Protein AF-A0A9E2DN69-F1 (afdb_monomer)

Secondary structure (DSSP, 8-state):
-HHHHHHHHHHHHHHHHHT--------SS-TTHHHHHHHHHHHHHT-HHHHHHHS-TT-EEE-SSSSS-EEEEHHHHHHHHHHHHHH-TT--------TTTS--

Radius of gyration: 24.43 Å; Cα contacts (8 Å, |Δi|>4): 56; chains: 1; bounding box: 39×37×74 Å

Structure (mmCIF, N/CA/C/O backbone):
data_AF-A0A9E2DN69-F1
#
_entry.id   AF-A0A9E2DN69-F1
#
loop_
_atom_site.group_PDB
_atom_site.id
_atom_site.type_symbol
_atom_site.label_atom_id
_atom_site.label_alt_id
_atom_site.label_comp_id
_atom_site.label_asym_id
_atom_site.label_entity_id
_atom_site.label_seq_id
_atom_site.pdbx_PDB_ins_code
_atom_site.Cartn_x
_atom_site.Cartn_y
_atom_site.Cartn_z
_atom_site.occupancy
_atom_site.B_iso_or_equiv
_atom_site.auth_seq_id
_atom_site.auth_comp_id
_atom_site.auth_asym_id
_atom_site.auth_atom_id
_atom_site.pdbx_PDB_model_num
ATOM 1 N N . MET A 1 1 ? -20.308 -6.879 61.624 1.00 58.09 1 MET A N 1
ATOM 2 C CA . MET A 1 1 ? -20.171 -7.712 60.401 1.00 58.09 1 MET A CA 1
ATOM 3 C C . MET A 1 1 ? -21.091 -7.269 59.253 1.00 58.09 1 MET A C 1
ATOM 5 O O . MET A 1 1 ? -20.599 -7.125 58.142 1.00 58.09 1 MET A O 1
ATOM 9 N N . LYS A 1 2 ? -22.381 -6.966 59.497 1.00 61.53 2 LYS A N 1
ATOM 10 C CA . LYS A 1 2 ? -23.344 -6.523 58.455 1.00 61.53 2 LYS A CA 1
ATOM 11 C C . LYS A 1 2 ? -22.991 -5.200 57.735 1.00 61.53 2 LYS A C 1
ATOM 13 O O . LYS A 1 2 ? -23.290 -5.039 56.565 1.00 61.53 2 LYS A O 1
ATOM 18 N N . LYS A 1 3 ? -22.322 -4.258 58.417 1.00 70.88 3 LYS A N 1
ATOM 19 C CA . LYS A 1 3 ? -21.900 -2.968 57.826 1.00 70.88 3 LYS A CA 1
ATOM 20 C C . LYS A 1 3 ? -20.683 -3.107 56.898 1.00 70.88 3 LYS A C 1
ATOM 22 O O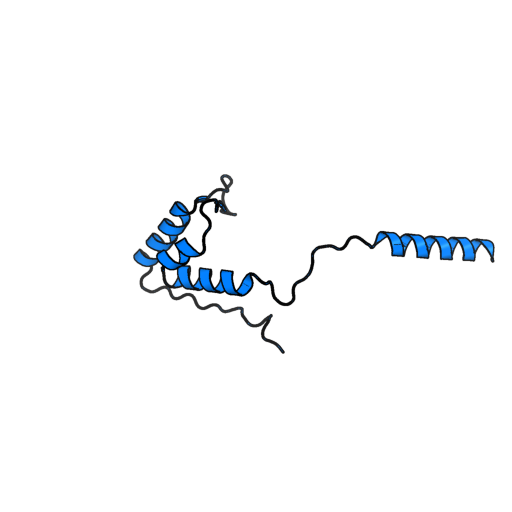 . LYS A 1 3 ? -20.631 -2.485 55.849 1.00 70.88 3 LYS A O 1
ATOM 27 N N . ILE A 1 4 ? -19.735 -3.971 57.271 1.00 79.50 4 ILE A N 1
ATOM 28 C CA . ILE A 1 4 ? -18.511 -4.243 56.496 1.00 79.50 4 ILE A CA 1
ATOM 29 C C . ILE A 1 4 ? -18.852 -5.009 55.213 1.00 79.50 4 ILE A C 1
ATOM 31 O O . ILE A 1 4 ? -18.341 -4.693 54.146 1.00 79.50 4 ILE A O 1
ATOM 35 N N . THR A 1 5 ? -19.776 -5.969 55.301 1.00 79.62 5 THR A N 1
ATOM 36 C CA . THR A 1 5 ? -20.288 -6.701 54.131 1.00 79.62 5 THR A CA 1
ATOM 37 C C . THR A 1 5 ? -21.001 -5.778 53.143 1.00 79.62 5 THR A C 1
ATOM 39 O O . THR A 1 5 ? -20.791 -5.910 51.943 1.00 79.62 5 THR A O 1
ATOM 42 N N . PHE A 1 6 ? -21.751 -4.782 53.626 1.00 81.19 6 PHE A N 1
ATOM 43 C CA . PHE A 1 6 ? -22.390 -3.779 52.767 1.00 81.19 6 PHE A CA 1
ATOM 44 C C . PHE A 1 6 ? -21.377 -2.919 51.993 1.00 81.19 6 PHE A C 1
ATOM 46 O O . PHE A 1 6 ? -21.543 -2.689 50.798 1.00 81.19 6 PHE A O 1
ATOM 53 N N . ILE A 1 7 ? -20.300 -2.488 52.659 1.00 83.88 7 ILE A N 1
ATOM 54 C CA . ILE A 1 7 ? -19.223 -1.701 52.034 1.00 83.88 7 ILE A CA 1
ATOM 55 C C . ILE A 1 7 ? -18.479 -2.533 50.980 1.00 83.88 7 ILE A C 1
ATOM 57 O O . ILE A 1 7 ? -18.169 -2.028 49.903 1.00 83.88 7 ILE A O 1
ATOM 61 N N . LEU A 1 8 ? -18.239 -3.818 51.257 1.00 82.69 8 LEU A N 1
ATOM 62 C CA . LEU A 1 8 ? -17.560 -4.719 50.326 1.00 82.69 8 LEU A CA 1
ATOM 63 C C . LEU A 1 8 ? -18.380 -4.937 49.043 1.00 82.69 8 LEU A C 1
ATOM 65 O O . LEU A 1 8 ? -17.838 -4.875 47.943 1.00 82.69 8 LEU A O 1
ATOM 69 N N . ILE A 1 9 ? -19.697 -5.119 49.177 1.00 83.12 9 ILE A N 1
ATOM 70 C CA . ILE A 1 9 ? -20.615 -5.265 48.038 1.00 83.12 9 ILE A CA 1
ATOM 71 C C . ILE A 1 9 ? -20.658 -3.971 47.208 1.00 83.12 9 ILE A C 1
ATOM 73 O O . ILE A 1 9 ? -20.583 -4.025 45.979 1.00 83.12 9 ILE A O 1
ATOM 77 N N . ALA A 1 10 ? -20.695 -2.804 47.858 1.00 81.31 10 ALA A N 1
ATOM 78 C CA . ALA A 1 10 ? -20.663 -1.514 47.168 1.00 81.31 10 ALA A CA 1
ATOM 79 C C . ALA A 1 10 ? -19.368 -1.319 46.352 1.00 81.31 10 ALA A C 1
ATOM 81 O O . ALA A 1 10 ? -19.431 -0.902 45.193 1.00 81.31 10 ALA A O 1
ATOM 82 N N . LEU A 1 11 ? -18.206 -1.704 46.894 1.00 80.50 11 LEU A N 1
ATOM 83 C CA . LEU A 1 11 ? -16.922 -1.596 46.188 1.00 80.50 11 LEU A CA 1
ATOM 84 C C . LEU A 1 11 ? -16.854 -2.477 44.928 1.00 80.50 11 LEU A C 1
ATOM 86 O O . LEU A 1 11 ? -16.323 -2.049 43.899 1.00 80.50 11 LEU A O 1
ATOM 90 N N . ILE A 1 12 ? -17.411 -3.691 44.994 1.00 80.06 12 ILE A N 1
ATOM 91 C CA . ILE A 1 12 ? -17.432 -4.646 43.873 1.00 80.06 12 ILE A CA 1
ATOM 92 C C . ILE A 1 12 ? -18.320 -4.120 42.733 1.00 80.06 12 ILE A C 1
ATOM 94 O O . ILE A 1 12 ? -17.937 -4.160 41.565 1.00 80.06 12 ILE A O 1
ATOM 98 N N . THR A 1 13 ? -19.488 -3.557 43.051 1.00 74.06 13 THR A N 1
ATOM 99 C CA . THR A 1 13 ? -20.402 -3.019 42.021 1.00 74.06 13 THR A CA 1
ATOM 100 C C . THR A 1 13 ? -19.834 -1.797 41.280 1.00 74.06 13 THR A C 1
ATOM 102 O O . THR A 1 13 ? -20.046 -1.646 40.071 1.00 74.06 13 THR A O 1
ATOM 105 N N . PHE A 1 14 ? -19.057 -0.952 41.968 1.00 69.94 14 PHE A N 1
ATOM 106 C CA . PHE A 1 14 ? -18.408 0.217 41.367 1.00 69.94 14 PHE A CA 1
ATOM 107 C C . PHE A 1 14 ? -17.246 -0.173 40.438 1.00 69.94 14 PHE A C 1
ATOM 109 O O . PHE A 1 14 ? -17.101 0.381 39.347 1.00 69.94 14 PHE A O 1
ATOM 116 N N . SER A 1 15 ? -16.458 -1.181 40.820 1.00 69.19 15 SER A N 1
ATOM 117 C CA . SER A 1 15 ? -15.303 -1.644 40.036 1.00 69.19 15 SER A CA 1
ATOM 118 C C . SER A 1 15 ? -15.700 -2.359 38.733 1.00 69.19 15 SER A C 1
ATOM 120 O O . SER A 1 15 ? -15.062 -2.131 37.705 1.00 69.19 15 SER A O 1
ATOM 122 N N . VAL A 1 16 ? -16.802 -3.119 38.713 1.00 67.94 16 VAL A N 1
ATOM 123 C CA . VAL A 1 16 ? -17.337 -3.742 37.477 1.00 67.94 16 VAL A CA 1
ATOM 124 C C . VAL A 1 16 ? -17.904 -2.695 36.503 1.00 67.94 16 VAL A C 1
ATOM 126 O O . VAL A 1 16 ? -17.833 -2.854 35.284 1.00 67.94 16 VAL A O 1
ATOM 129 N N . SER A 1 17 ? -18.422 -1.577 37.019 1.00 65.06 17 SER A N 1
ATOM 130 C CA . SER A 1 17 ? -18.968 -0.492 36.191 1.00 65.06 17 SER A CA 1
ATOM 131 C C . SER A 1 17 ? -17.884 0.358 35.510 1.00 65.06 17 SER A C 1
ATOM 133 O O . SER A 1 17 ? -18.132 0.907 34.435 1.00 65.06 17 SER A O 1
ATOM 135 N N . ALA A 1 18 ? -16.676 0.423 36.083 1.00 63.38 18 ALA A N 1
ATOM 136 C CA . ALA A 1 18 ? -15.544 1.191 35.555 1.00 63.38 18 ALA A CA 1
ATOM 137 C C . ALA A 1 18 ? -14.824 0.516 34.365 1.00 63.38 18 ALA A C 1
ATOM 139 O O . ALA A 1 18 ? -14.122 1.186 33.609 1.00 63.38 18 ALA A O 1
ATOM 140 N N . GLN A 1 19 ? -15.029 -0.788 34.141 1.00 61.25 19 GLN A N 1
ATOM 141 C CA . GLN A 1 19 ? -14.398 -1.551 33.050 1.00 61.25 19 GLN A CA 1
ATOM 142 C C . GLN A 1 19 ? -15.107 -1.418 31.684 1.00 61.25 19 GLN A C 1
ATOM 144 O O . GLN A 1 19 ? -14.821 -2.167 30.755 1.00 61.25 19 GLN A O 1
ATOM 149 N N . LYS A 1 20 ? -16.027 -0.460 31.508 1.00 60.53 20 LYS A N 1
ATOM 150 C CA . LYS A 1 20 ? -16.838 -0.316 30.279 1.00 60.53 20 LYS A CA 1
ATOM 151 C C . LYS A 1 20 ? -16.187 0.503 29.156 1.00 60.53 20 LYS A C 1
ATOM 153 O O . LYS A 1 20 ? -16.890 0.967 28.258 1.00 60.53 20 LYS A O 1
ATOM 158 N N . LYS A 1 21 ? -14.863 0.683 29.143 1.00 58.91 21 LYS A N 1
ATOM 159 C CA . LYS A 1 21 ? -14.201 1.176 27.926 1.00 58.91 21 LYS A CA 1
ATOM 160 C C . LYS A 1 21 ? -14.083 0.013 26.949 1.00 58.91 21 LYS A C 1
ATOM 162 O O . LYS A 1 21 ? -13.202 -0.828 27.089 1.00 58.91 21 LYS A O 1
ATOM 167 N N . LYS A 1 22 ? -14.981 -0.038 25.960 1.00 58.41 22 LYS A N 1
ATOM 168 C CA . LYS A 1 22 ? -14.789 -0.878 24.773 1.00 58.41 22 LYS A CA 1
ATOM 169 C C . LYS A 1 22 ? -13.542 -0.369 24.044 1.00 58.41 22 LYS A C 1
ATOM 171 O O . LYS A 1 22 ? -13.633 0.543 23.228 1.00 58.41 22 LYS A O 1
ATOM 176 N N . ASN A 1 23 ? -12.374 -0.909 24.383 1.00 60.88 23 ASN A N 1
ATOM 177 C CA . ASN A 1 23 ? -11.203 -0.794 23.520 1.00 60.88 23 ASN A CA 1
ATOM 178 C C . ASN A 1 23 ? -11.512 -1.521 22.203 1.00 60.88 23 ASN A C 1
ATOM 180 O O . ASN A 1 23 ? -12.378 -2.395 22.189 1.00 60.88 23 ASN A O 1
ATOM 184 N N . GLY A 1 24 ? -10.871 -1.082 21.115 1.00 61.94 24 GLY A N 1
ATOM 185 C CA . GLY A 1 24 ? -11.260 -1.335 19.723 1.00 61.94 24 GLY A CA 1
ATOM 186 C C . GLY A 1 24 ? -11.811 -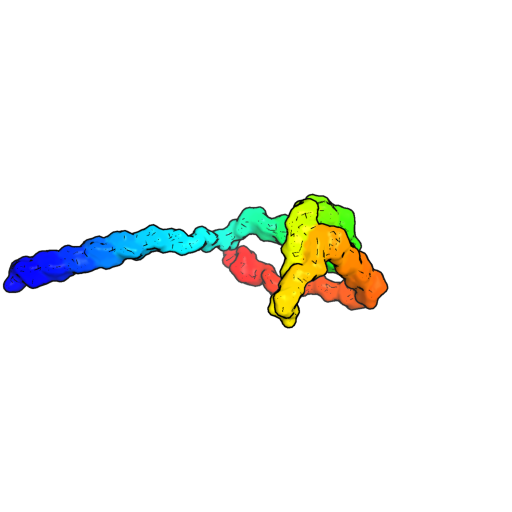2.730 19.405 1.00 61.94 24 GLY A C 1
ATOM 187 O O . GLY A 1 24 ? -11.439 -3.734 20.004 1.00 61.94 24 GLY A O 1
ATOM 188 N N . VAL A 1 25 ? -12.713 -2.784 18.424 1.00 68.62 25 VAL A N 1
ATOM 189 C CA . VAL A 1 25 ? -13.309 -4.038 17.951 1.00 68.62 25 VAL A CA 1
ATOM 190 C C . VAL A 1 25 ? -12.202 -4.929 17.385 1.00 68.62 25 VAL A C 1
ATOM 192 O O . VAL A 1 25 ? -11.560 -4.576 16.397 1.00 68.62 25 VAL A O 1
ATOM 195 N N . VAL A 1 26 ? -11.968 -6.077 18.020 1.00 66.12 26 VAL A N 1
ATOM 196 C CA . VAL A 1 26 ? -11.107 -7.125 17.467 1.00 66.12 26 VAL A CA 1
ATOM 197 C C . VAL A 1 26 ? -11.906 -7.816 16.367 1.00 66.12 26 VAL A C 1
ATOM 199 O O . VAL A 1 26 ? -12.932 -8.433 16.639 1.00 66.12 26 VAL A O 1
ATOM 202 N N . TYR A 1 27 ? -11.473 -7.655 15.120 1.00 63.75 27 TYR A N 1
ATOM 203 C CA . TYR A 1 27 ? -12.095 -8.312 13.975 1.00 63.75 27 TYR A CA 1
ATOM 204 C C . TYR A 1 27 ? -11.434 -9.671 13.732 1.00 63.75 27 TYR A C 1
ATOM 206 O O . TYR A 1 27 ? -10.231 -9.718 13.481 1.00 63.75 27 TYR A O 1
ATOM 214 N N . ASP A 1 2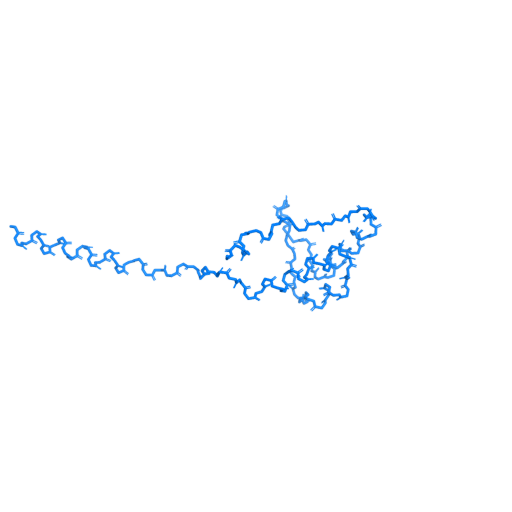8 ? -12.221 -10.751 13.703 1.00 66.81 28 ASP A N 1
ATOM 215 C CA . ASP A 1 28 ? -11.753 -12.066 13.223 1.00 66.81 28 ASP A CA 1
ATOM 216 C C . ASP A 1 28 ? -11.324 -12.002 11.744 1.00 66.81 28 ASP A C 1
ATOM 218 O O . ASP A 1 28 ? -10.369 -12.655 11.323 1.00 66.81 28 ASP A O 1
ATOM 222 N N . LYS A 1 29 ? -12.018 -11.172 10.950 1.00 68.38 29 LYS A N 1
ATOM 223 C CA . LYS A 1 29 ? -11.644 -10.799 9.581 1.00 68.38 29 LYS A CA 1
ATOM 224 C C . LYS A 1 29 ? -11.939 -9.314 9.368 1.00 68.38 29 LYS A C 1
ATOM 226 O O . LYS A 1 29 ? -13.089 -8.889 9.447 1.00 68.38 29 LYS A O 1
ATOM 231 N N . HIS A 1 30 ? -10.905 -8.516 9.109 1.00 77.06 30 HIS A N 1
ATOM 232 C CA . HIS A 1 30 ? -11.077 -7.099 8.790 1.00 77.06 30 HIS A CA 1
ATOM 233 C C . HIS A 1 30 ? -11.736 -6.958 7.403 1.00 77.06 30 HIS A C 1
ATOM 235 O O . HIS A 1 30 ? -11.258 -7.597 6.464 1.00 77.06 30 HIS A O 1
ATOM 241 N N . PRO A 1 31 ? -12.782 -6.129 7.218 1.00 80.19 31 PRO A N 1
ATOM 242 C CA . PRO A 1 31 ? -13.485 -6.010 5.931 1.00 80.19 31 PRO A CA 1
ATOM 243 C C . PRO A 1 31 ? -12.570 -5.542 4.789 1.00 80.19 31 PRO A C 1
ATOM 245 O O . PRO A 1 31 ? -12.783 -5.893 3.636 1.00 80.19 31 PRO A O 1
ATOM 248 N N . GLY A 1 32 ? -11.508 -4.800 5.113 1.00 84.19 32 GLY A N 1
ATOM 249 C CA . GLY A 1 32 ? -10.504 -4.350 4.147 1.00 84.19 32 GLY A CA 1
ATOM 250 C C . GLY A 1 32 ? -9.384 -5.351 3.838 1.00 84.19 32 GLY A C 1
ATOM 251 O O . GLY A 1 32 ? -8.486 -4.998 3.081 1.00 84.19 32 GLY A O 1
ATOM 252 N N . ILE A 1 33 ? -9.375 -6.561 4.417 1.00 84.56 33 ILE A N 1
ATOM 253 C CA . ILE A 1 33 ? -8.246 -7.491 4.225 1.00 84.56 33 ILE A CA 1
ATOM 254 C C . ILE A 1 33 ? -8.097 -7.918 2.760 1.00 84.56 33 ILE A C 1
ATOM 256 O O . ILE A 1 33 ? -6.992 -7.918 2.234 1.00 84.56 33 ILE A O 1
ATOM 260 N N . ASP A 1 34 ? -9.213 -8.174 2.073 1.00 88.06 34 ASP A N 1
ATOM 261 C CA . ASP A 1 34 ? -9.198 -8.613 0.674 1.00 88.06 34 ASP A CA 1
ATOM 262 C C . ASP A 1 34 ? -8.743 -7.465 -0.272 1.00 88.06 34 ASP A C 1
ATOM 264 O O . ASP A 1 34 ? -8.136 -7.707 -1.320 1.00 88.06 34 ASP A O 1
ATOM 268 N N . LEU A 1 35 ? -8.967 -6.200 0.124 1.00 89.56 35 LEU A N 1
ATOM 269 C CA . LEU A 1 35 ? -8.476 -5.009 -0.586 1.00 89.56 35 LEU A CA 1
ATOM 270 C C . LEU A 1 35 ? -6.953 -4.863 -0.452 1.00 89.56 35 LEU A C 1
ATOM 272 O O . LEU A 1 35 ? -6.266 -4.639 -1.448 1.00 89.56 35 LEU A O 1
ATOM 276 N N . ILE A 1 36 ? -6.423 -5.026 0.764 1.00 88.19 36 ILE A N 1
ATOM 277 C CA . ILE A 1 36 ? -4.977 -4.969 1.024 1.00 88.19 36 ILE A CA 1
ATOM 278 C C . ILE A 1 36 ? -4.250 -6.133 0.343 1.00 88.19 36 ILE A C 1
ATOM 280 O O . ILE A 1 36 ? -3.203 -5.918 -0.264 1.00 88.19 36 ILE A O 1
ATOM 284 N N . ASP A 1 37 ? -4.831 -7.334 0.348 1.00 87.31 37 ASP A N 1
ATOM 285 C CA . ASP A 1 37 ? -4.298 -8.481 -0.397 1.00 87.31 37 ASP A CA 1
ATOM 286 C C . ASP A 1 37 ? -4.184 -8.163 -1.897 1.00 87.31 37 ASP A C 1
ATOM 288 O O . ASP A 1 37 ? -3.155 -8.418 -2.527 1.00 87.31 37 ASP A O 1
ATOM 292 N N . SER A 1 38 ? -5.222 -7.544 -2.467 1.00 90.19 38 SER A N 1
ATOM 293 C CA . SER A 1 38 ? -5.231 -7.134 -3.876 1.00 90.19 38 SER A CA 1
ATOM 294 C C . SER A 1 38 ? -4.174 -6.071 -4.187 1.00 90.19 38 SER A C 1
ATOM 296 O O . SER A 1 38 ? -3.608 -6.072 -5.283 1.00 90.19 38 SER A O 1
ATOM 298 N N . PHE A 1 39 ? -3.893 -5.185 -3.231 1.00 90.06 39 PHE A N 1
ATOM 299 C CA . PHE A 1 39 ? -2.849 -4.170 -3.339 1.00 90.06 39 PHE A CA 1
ATOM 300 C C . PHE A 1 39 ? -1.439 -4.772 -3.265 1.00 90.06 39 PHE A C 1
ATOM 302 O O . PHE A 1 39 ? -0.593 -4.449 -4.097 1.00 90.06 39 PHE A O 1
ATOM 309 N N . HIS A 1 40 ? -1.184 -5.693 -2.331 1.00 88.25 40 HIS A N 1
ATOM 310 C CA . HIS A 1 40 ? 0.102 -6.393 -2.236 1.00 88.25 40 HIS A CA 1
ATOM 311 C C . HIS A 1 40 ? 0.408 -7.221 -3.489 1.00 88.25 40 HIS A C 1
ATOM 313 O O . HIS A 1 40 ? 1.552 -7.242 -3.953 1.00 88.25 40 HIS A O 1
ATOM 319 N N . ASP A 1 41 ? -0.610 -7.866 -4.066 1.00 88.31 41 ASP A N 1
ATOM 320 C CA . ASP A 1 41 ? -0.486 -8.577 -5.341 1.00 88.31 41 ASP A CA 1
ATOM 321 C C . ASP A 1 41 ? -0.108 -7.619 -6.484 1.00 88.31 41 ASP A C 1
ATOM 323 O O . ASP A 1 41 ? 0.795 -7.916 -7.268 1.00 88.31 41 ASP A O 1
ATOM 327 N N . ALA A 1 42 ? -0.737 -6.438 -6.539 1.00 89.44 42 ALA A N 1
ATOM 328 C CA . ALA A 1 42 ? -0.415 -5.408 -7.525 1.00 89.44 42 ALA A CA 1
ATOM 329 C C . ALA A 1 42 ? 1.032 -4.903 -7.386 1.00 89.44 42 ALA A C 1
ATOM 331 O O . ALA A 1 42 ? 1.742 -4.815 -8.385 1.00 89.44 42 ALA A O 1
ATOM 332 N N . ILE A 1 43 ? 1.508 -4.649 -6.161 1.00 87.75 43 ILE A N 1
ATOM 333 C CA . ILE A 1 43 ? 2.906 -4.252 -5.910 1.00 87.75 43 ILE A CA 1
ATOM 334 C C . ILE A 1 43 ? 3.874 -5.356 -6.348 1.00 87.75 43 ILE A C 1
ATOM 336 O O . ILE A 1 43 ? 4.835 -5.083 -7.062 1.00 87.75 43 ILE A O 1
ATOM 340 N N . THR A 1 44 ? 3.601 -6.604 -5.960 1.00 84.75 44 THR A N 1
ATOM 341 C CA . THR A 1 44 ? 4.461 -7.764 -6.255 1.00 84.75 44 THR A CA 1
ATOM 342 C C . THR A 1 44 ? 4.601 -8.010 -7.755 1.00 84.75 44 THR A C 1
ATOM 344 O O . THR A 1 44 ? 5.680 -8.354 -8.227 1.00 84.75 44 THR A O 1
ATOM 347 N N . LYS A 1 45 ? 3.521 -7.817 -8.517 1.00 85.38 45 LYS A N 1
ATOM 348 C CA . LYS A 1 45 ? 3.519 -7.948 -9.984 1.00 85.38 45 LYS A CA 1
ATOM 349 C C . LYS A 1 45 ? 3.985 -6.676 -10.703 1.00 85.38 45 LYS A C 1
ATOM 351 O O . LYS A 1 45 ? 4.109 -6.671 -11.931 1.00 85.38 45 LYS A O 1
ATOM 356 N N . GLY A 1 46 ? 4.198 -5.587 -9.965 1.00 86.88 46 GLY A N 1
ATOM 357 C CA . GLY A 1 46 ? 4.453 -4.265 -10.526 1.00 86.88 46 GLY A CA 1
ATOM 358 C C . GLY A 1 46 ? 3.320 -3.776 -11.439 1.00 86.88 46 GLY A C 1
ATOM 359 O O . GLY A 1 46 ? 3.577 -3.167 -12.480 1.00 86.88 46 GLY A O 1
ATOM 360 N N . ASP A 1 47 ? 2.072 -4.093 -11.090 1.00 89.94 47 ASP A N 1
ATOM 361 C CA . ASP A 1 47 ? 0.860 -3.637 -11.772 1.00 89.94 47 ASP A CA 1
ATOM 362 C C . ASP A 1 47 ? 0.454 -2.259 -11.233 1.00 89.94 47 ASP A C 1
ATOM 364 O O . ASP A 1 47 ? -0.256 -2.104 -10.235 1.00 89.94 47 ASP A O 1
ATOM 368 N N . VAL A 1 48 ? 0.978 -1.234 -11.895 1.00 90.50 48 VAL A N 1
ATOM 369 C CA . VAL A 1 48 ? 0.823 0.160 -11.475 1.00 90.50 48 VAL A CA 1
ATOM 370 C C . VAL A 1 48 ? -0.594 0.670 -11.734 1.00 90.50 48 VAL A C 1
ATOM 372 O O . VAL A 1 48 ? -1.073 1.527 -10.994 1.00 90.50 48 VAL A O 1
ATOM 375 N N . GLU A 1 49 ? -1.278 0.148 -12.753 1.00 92.31 49 GLU A N 1
ATOM 376 C CA . GLU A 1 49 ? -2.657 0.533 -13.064 1.00 92.31 49 GLU A CA 1
ATOM 377 C C . GLU A 1 49 ? -3.592 0.073 -11.950 1.00 92.31 49 GLU A C 1
ATOM 379 O O . GLU A 1 49 ? -4.324 0.884 -11.375 1.00 92.31 49 GLU A O 1
ATOM 384 N N . LYS A 1 50 ? -3.486 -1.200 -11.554 1.00 92.19 50 LYS A N 1
ATOM 385 C CA . LYS A 1 50 ? -4.266 -1.750 -10.443 1.00 92.19 50 LYS A CA 1
ATOM 386 C C . LYS A 1 50 ? -3.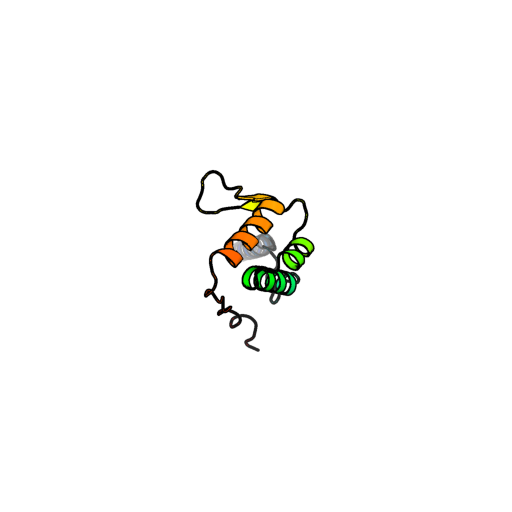939 -1.063 -9.117 1.00 92.19 50 LYS A C 1
ATOM 388 O O . LYS A 1 50 ? -4.853 -0.742 -8.359 1.00 92.19 50 LYS A O 1
ATOM 393 N N . ALA A 1 51 ? -2.664 -0.772 -8.849 1.00 91.44 51 ALA A N 1
ATOM 394 C CA . ALA A 1 51 ? -2.272 -0.010 -7.663 1.00 91.44 51 ALA A CA 1
ATOM 395 C C . ALA A 1 51 ? -2.864 1.414 -7.662 1.00 91.44 51 ALA A C 1
ATOM 397 O O . ALA A 1 51 ? -3.326 1.884 -6.623 1.00 91.44 51 ALA A O 1
ATOM 398 N N . SER A 1 52 ? -2.910 2.086 -8.817 1.00 92.69 52 SER A N 1
ATOM 399 C CA . SER A 1 52 ? -3.481 3.434 -8.956 1.00 92.69 52 SER A CA 1
ATOM 400 C C . SER A 1 52 ? -4.992 3.473 -8.710 1.00 92.69 52 SER A C 1
ATOM 402 O O . SER A 1 52 ? -5.488 4.443 -8.138 1.00 92.69 52 SER A O 1
ATOM 404 N N . LEU A 1 53 ? -5.717 2.421 -9.104 1.00 93.50 53 LEU A N 1
ATOM 405 C CA . LEU A 1 53 ? -7.160 2.296 -8.860 1.00 93.50 53 LEU A CA 1
ATOM 406 C C . LEU A 1 53 ? -7.496 2.045 -7.384 1.00 93.50 53 LEU A C 1
ATOM 408 O O . LEU A 1 53 ? -8.557 2.455 -6.922 1.00 93.50 53 LEU A O 1
ATOM 412 N N . ILE A 1 54 ? -6.610 1.368 -6.650 1.00 93.00 54 ILE A N 1
ATOM 413 C CA . ILE A 1 54 ? -6.804 1.071 -5.224 1.00 93.00 54 ILE A CA 1
ATOM 414 C C . ILE A 1 54 ? -6.448 2.281 -4.347 1.00 93.00 54 ILE A C 1
ATOM 416 O O . ILE A 1 54 ? -7.094 2.521 -3.328 1.00 9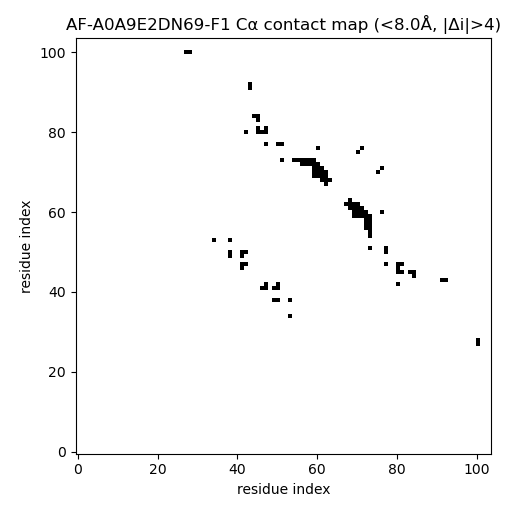3.00 54 ILE A O 1
ATOM 420 N N . LEU A 1 55 ? -5.412 3.035 -4.718 1.00 91.69 55 LEU A N 1
ATOM 421 C CA . LEU A 1 55 ? -4.934 4.176 -3.943 1.00 91.69 55 LEU A CA 1
ATOM 422 C C . LEU A 1 55 ? -5.802 5.418 -4.170 1.00 91.69 55 LEU A C 1
ATOM 424 O O . LEU A 1 55 ? -5.968 5.883 -5.299 1.00 91.69 55 LEU A O 1
ATOM 428 N N . HIS A 1 56 ? -6.281 6.012 -3.080 1.00 92.69 56 HIS A N 1
ATOM 429 C CA . HIS A 1 56 ? -6.934 7.318 -3.122 1.00 92.69 56 HIS A CA 1
ATOM 430 C C . HIS A 1 56 ? -5.911 8.439 -3.392 1.00 92.69 56 HIS A C 1
ATOM 432 O O . HIS A 1 56 ? -4.720 8.292 -3.110 1.00 92.69 56 HIS A O 1
ATOM 438 N N . ASP A 1 57 ? -6.353 9.560 -3.964 1.00 88.75 57 ASP A N 1
ATOM 439 C CA . ASP A 1 57 ? -5.455 10.639 -4.410 1.00 88.75 57 ASP A CA 1
ATOM 440 C C . ASP A 1 57 ? -4.768 11.386 -3.254 1.00 88.75 57 ASP A C 1
ATOM 442 O O . ASP A 1 57 ? -3.685 11.949 -3.430 1.00 88.75 57 ASP A O 1
ATOM 446 N N . ASP A 1 58 ? -5.362 11.347 -2.061 1.00 88.94 58 ASP A N 1
ATOM 447 C CA . ASP A 1 58 ? -4.831 11.933 -0.824 1.00 88.94 58 ASP A CA 1
ATOM 448 C C . ASP A 1 58 ? -3.928 10.981 -0.025 1.00 88.94 58 ASP A C 1
ATOM 450 O O . ASP A 1 58 ? -3.524 11.320 1.088 1.00 88.94 58 ASP A O 1
ATOM 454 N N . VAL A 1 59 ? -3.608 9.799 -0.566 1.00 88.81 59 VAL A N 1
ATOM 455 C CA . VAL A 1 59 ? -2.797 8.826 0.162 1.00 88.81 59 VAL A CA 1
ATOM 456 C C . VAL A 1 59 ? -1.422 9.406 0.475 1.00 88.81 59 VAL A C 1
ATOM 458 O O . VAL A 1 59 ? -0.718 9.895 -0.413 1.00 88.81 59 VAL A O 1
ATOM 461 N N . THR A 1 60 ? -1.026 9.283 1.738 1.00 85.88 60 THR A N 1
ATOM 462 C CA . THR A 1 60 ? 0.307 9.645 2.210 1.00 85.88 60 THR A CA 1
ATOM 463 C C . THR A 1 60 ? 1.006 8.399 2.713 1.00 85.88 60 THR A C 1
ATOM 465 O O . THR A 1 60 ? 0.534 7.728 3.633 1.00 85.88 60 THR A O 1
ATOM 468 N N . TRP A 1 61 ? 2.144 8.079 2.108 1.00 84.38 61 TRP A N 1
ATOM 469 C CA . TRP A 1 61 ? 2.988 6.993 2.579 1.00 84.38 61 TRP A CA 1
ATOM 470 C C . TRP A 1 61 ? 3.964 7.525 3.618 1.00 84.38 61 TRP A C 1
ATOM 472 O O . TRP A 1 61 ? 4.607 8.550 3.383 1.00 84.38 61 TRP A O 1
ATOM 482 N N . TYR A 1 62 ? 4.108 6.806 4.734 1.00 83.62 62 TYR A N 1
ATOM 483 C CA . TYR A 1 62 ? 5.082 7.145 5.761 1.00 83.62 62 TYR A CA 1
ATOM 484 C C . TYR A 1 62 ? 6.214 6.117 5.868 1.00 83.62 62 TYR A C 1
ATOM 486 O O . TYR A 1 62 ? 5.957 4.918 5.954 1.00 83.62 62 TYR A O 1
ATOM 494 N N . ASP A 1 63 ? 7.461 6.581 5.881 1.00 80.56 63 ASP A N 1
ATOM 495 C CA . ASP A 1 63 ? 8.631 5.784 6.240 1.00 80.56 63 ASP A CA 1
ATOM 496 C C . ASP A 1 63 ? 8.825 5.807 7.764 1.00 80.56 63 ASP A C 1
ATOM 498 O O . ASP A 1 63 ? 8.860 6.863 8.402 1.00 80.56 63 ASP A O 1
ATOM 502 N N . GLY A 1 64 ? 8.935 4.619 8.358 1.00 80.12 64 GLY A N 1
ATOM 503 C CA . GLY A 1 64 ? 9.179 4.448 9.789 1.00 80.12 64 GLY A CA 1
ATOM 504 C C . GLY A 1 64 ? 10.640 4.647 10.199 1.00 80.12 64 GLY A C 1
ATOM 505 O O . GLY A 1 64 ? 10.910 4.770 11.393 1.00 80.12 64 GLY A O 1
ATOM 506 N N . ASN A 1 65 ? 11.574 4.680 9.244 1.00 81.62 65 ASN A N 1
ATOM 507 C CA . ASN A 1 65 ? 13.0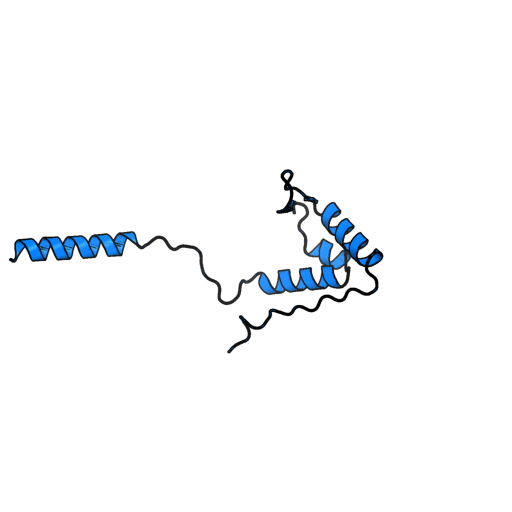14 4.703 9.513 1.00 81.62 65 ASN A CA 1
ATOM 508 C C . ASN A 1 65 ? 13.628 6.111 9.490 1.00 81.62 65 ASN A C 1
ATOM 510 O O . ASN A 1 65 ? 14.765 6.293 9.926 1.00 81.62 65 ASN A O 1
ATOM 514 N N . SER A 1 66 ? 12.903 7.116 8.996 1.00 75.56 66 SER A N 1
ATOM 515 C CA . SER A 1 66 ? 13.398 8.484 8.838 1.00 75.56 66 SER A CA 1
ATOM 516 C C . SER A 1 66 ? 12.677 9.469 9.772 1.00 75.56 66 SER A C 1
ATOM 518 O O . SER A 1 66 ? 11.531 9.279 10.181 1.00 75.56 66 SER A O 1
ATOM 520 N N . LYS A 1 67 ? 13.355 10.571 10.132 1.00 72.75 67 LYS A N 1
ATOM 521 C CA . LYS A 1 67 ? 12.717 11.679 10.873 1.00 72.75 67 LYS A CA 1
ATOM 522 C C . LYS A 1 67 ? 11.693 12.426 10.008 1.00 72.75 67 LYS A C 1
ATOM 524 O O . LYS A 1 67 ? 10.662 12.844 10.528 1.00 72.75 67 LYS A O 1
ATOM 529 N N . ASN A 1 68 ? 11.959 12.554 8.704 1.00 70.19 68 ASN A N 1
ATOM 530 C CA . ASN A 1 68 ? 10.996 13.042 7.716 1.00 70.19 68 ASN A CA 1
ATOM 531 C C . ASN A 1 68 ? 10.129 11.879 7.250 1.00 70.19 68 ASN A C 1
ATOM 533 O O . ASN A 1 68 ? 10.408 11.241 6.241 1.00 70.19 68 ASN A O 1
ATOM 537 N N . LYS A 1 69 ? 9.082 11.613 8.029 1.00 69.81 69 LYS A N 1
ATOM 538 C CA . LYS A 1 69 ? 8.261 10.418 7.870 1.00 69.81 69 LYS A CA 1
ATOM 539 C C . LYS A 1 69 ? 7.529 10.364 6.540 1.00 69.81 69 LYS A C 1
ATOM 541 O O . LYS A 1 69 ? 7.136 9.283 6.168 1.00 69.81 69 LYS A O 1
ATOM 546 N N . GLU A 1 70 ? 7.288 11.466 5.839 1.00 77.31 70 GLU A N 1
ATOM 547 C CA . GLU A 1 70 ? 6.508 11.438 4.598 1.00 77.31 70 GLU A CA 1
ATOM 548 C C . GLU A 1 70 ? 7.361 10.956 3.414 1.00 77.31 70 GLU A C 1
ATOM 550 O O . GLU A 1 70 ? 8.259 11.653 2.949 1.00 77.31 70 GLU A O 1
ATOM 555 N N . PHE A 1 71 ? 7.072 9.747 2.933 1.00 70.94 71 PHE A N 1
ATOM 556 C CA . PHE A 1 71 ? 7.711 9.137 1.766 1.00 70.94 71 PHE A CA 1
ATOM 557 C C . PHE A 1 71 ? 7.148 9.704 0.453 1.00 70.94 71 PHE A C 1
ATOM 559 O O . PHE A 1 71 ? 7.871 9.841 -0.532 1.00 70.94 71 PHE A O 1
ATOM 566 N N . GLY A 1 72 ? 5.862 10.070 0.437 1.00 77.44 72 GLY A N 1
ATOM 567 C CA . GLY A 1 72 ? 5.244 10.783 -0.678 1.00 77.44 72 GLY A CA 1
ATOM 568 C C . GLY A 1 72 ? 3.755 10.495 -0.864 1.00 77.44 72 GLY A C 1
ATOM 569 O O . GLY A 1 72 ? 3.171 9.638 -0.199 1.00 77.44 72 GLY A O 1
ATOM 570 N N . LYS A 1 73 ? 3.158 11.226 -1.812 1.00 87.56 73 LYS A N 1
ATOM 571 C CA . LYS A 1 73 ? 1.763 11.066 -2.257 1.00 87.56 73 LYS A CA 1
ATOM 572 C C . LYS A 1 73 ? 1.610 9.907 -3.251 1.00 87.56 73 LYS A C 1
ATOM 574 O O . LYS A 1 73 ? 2.610 9.319 -3.666 1.00 87.56 73 LYS A O 1
ATOM 579 N N . LYS A 1 74 ? 0.386 9.634 -3.718 1.00 88.81 74 LYS A N 1
ATOM 580 C CA . LYS A 1 74 ? 0.046 8.596 -4.720 1.00 88.81 74 LYS A CA 1
ATOM 581 C C . LYS A 1 74 ? 1.098 8.396 -5.822 1.00 88.81 74 LYS A C 1
ATOM 583 O O . LYS A 1 74 ? 1.603 7.292 -5.993 1.00 88.81 74 LYS A O 1
ATOM 588 N N . ASN A 1 75 ? 1.499 9.460 -6.521 1.00 89.06 75 ASN A N 1
ATOM 589 C CA . ASN A 1 75 ? 2.485 9.367 -7.609 1.00 89.06 75 ASN A CA 1
ATOM 590 C C . ASN A 1 75 ? 3.863 8.867 -7.147 1.00 89.06 75 ASN A C 1
ATOM 592 O O . ASN A 1 75 ? 4.521 8.138 -7.885 1.00 89.06 75 ASN A O 1
ATOM 596 N N . GLY A 1 76 ? 4.295 9.224 -5.934 1.00 88.06 76 GLY A N 1
ATOM 597 C CA . GLY A 1 76 ? 5.545 8.729 -5.354 1.00 88.06 76 GLY A CA 1
ATOM 598 C C . GLY A 1 76 ? 5.499 7.220 -5.121 1.00 88.06 76 GLY A C 1
ATOM 599 O O . GLY A 1 76 ? 6.434 6.508 -5.483 1.00 88.06 76 GLY A O 1
ATOM 600 N N . VAL A 1 77 ? 4.367 6.722 -4.621 1.00 88.19 77 VAL A N 1
ATOM 601 C CA . VAL A 1 77 ? 4.126 5.286 -4.426 1.00 88.19 77 VAL A CA 1
ATOM 602 C C . VAL A 1 77 ? 4.129 4.544 -5.763 1.00 88.19 77 VAL A C 1
ATOM 604 O O . VAL A 1 77 ? 4.844 3.557 -5.923 1.00 88.19 77 VAL A O 1
ATOM 607 N N . LEU A 1 78 ? 3.395 5.043 -6.762 1.00 91.00 78 LEU A N 1
ATOM 608 C CA . LEU A 1 78 ? 3.340 4.425 -8.092 1.00 91.00 78 LEU A CA 1
ATOM 609 C C . LEU A 1 78 ? 4.711 4.409 -8.786 1.00 91.00 78 LEU A C 1
ATOM 611 O O . LEU A 1 78 ? 5.068 3.422 -9.432 1.00 91.00 78 LEU A O 1
ATOM 615 N N . ASN A 1 79 ? 5.500 5.473 -8.630 1.00 90.56 79 ASN A N 1
ATOM 616 C CA . ASN A 1 79 ? 6.863 5.533 -9.157 1.00 90.56 79 ASN A CA 1
ATOM 617 C C . ASN A 1 79 ? 7.791 4.539 -8.454 1.00 90.56 79 ASN A C 1
ATOM 619 O O . ASN A 1 79 ? 8.627 3.927 -9.116 1.00 90.56 79 ASN A O 1
ATOM 623 N N . ASN A 1 80 ? 7.623 4.331 -7.147 1.00 87.62 80 ASN A N 1
ATOM 624 C CA . ASN A 1 80 ? 8.382 3.326 -6.413 1.00 87.62 80 ASN A CA 1
ATOM 625 C C . ASN A 1 80 ? 8.053 1.902 -6.891 1.00 87.62 80 ASN A C 1
ATOM 627 O O . ASN A 1 80 ? 8.973 1.125 -7.129 1.00 87.62 80 ASN A O 1
ATOM 631 N N . ILE A 1 81 ? 6.775 1.594 -7.143 1.00 88.31 81 ILE A N 1
ATOM 632 C CA . ILE A 1 81 ? 6.352 0.301 -7.713 1.00 88.31 81 ILE A CA 1
ATOM 633 C C . ILE A 1 81 ? 6.964 0.089 -9.108 1.00 88.31 81 ILE A C 1
ATOM 635 O O . ILE A 1 81 ? 7.485 -0.988 -9.399 1.00 88.31 81 ILE A O 1
ATOM 639 N N . LYS A 1 82 ? 6.953 1.122 -9.966 1.00 88.44 82 LYS A N 1
ATOM 640 C CA . LYS A 1 82 ? 7.611 1.082 -11.287 1.00 88.44 82 LYS A CA 1
ATOM 641 C C . LYS A 1 82 ? 9.110 0.828 -11.174 1.00 88.44 82 LYS A C 1
ATOM 643 O O . LYS A 1 82 ? 9.637 -0.030 -11.875 1.00 88.44 82 LYS A O 1
ATOM 648 N N . TRP A 1 83 ? 9.787 1.581 -10.307 1.00 87.88 83 TRP A N 1
ATOM 649 C CA . TRP A 1 83 ? 11.220 1.426 -10.072 1.00 87.88 83 TRP A CA 1
ATOM 650 C C . TRP A 1 83 ? 11.543 0.015 -9.585 1.00 87.88 83 TRP A C 1
ATOM 652 O O . TRP A 1 83 ? 12.442 -0.621 -10.125 1.00 87.88 83 TRP A O 1
ATOM 662 N N . PHE A 1 84 ? 10.760 -0.500 -8.635 1.00 84.38 84 PHE A N 1
ATOM 663 C CA . PHE A 1 84 ? 10.938 -1.840 -8.097 1.00 84.38 84 PHE A CA 1
ATOM 664 C C . PHE A 1 84 ? 10.838 -2.909 -9.194 1.00 84.38 84 PHE A C 1
ATOM 666 O O . PHE A 1 84 ? 11.740 -3.731 -9.329 1.00 84.38 84 PHE A O 1
ATOM 673 N N . LYS A 1 85 ? 9.795 -2.847 -10.033 1.00 82.38 85 LYS A N 1
ATOM 674 C CA . LYS A 1 85 ? 9.620 -3.768 -11.167 1.00 82.38 85 LYS A CA 1
ATOM 675 C C . LYS A 1 85 ? 10.802 -3.742 -12.135 1.00 82.38 85 LYS A C 1
ATOM 677 O O . LYS A 1 85 ? 11.229 -4.789 -12.593 1.00 82.38 85 LYS A O 1
ATOM 682 N N . ASN A 1 86 ? 11.302 -2.552 -12.456 1.00 84.25 86 ASN A N 1
ATOM 683 C CA . ASN A 1 86 ? 12.364 -2.391 -13.449 1.00 84.25 86 ASN A CA 1
ATOM 684 C C . ASN A 1 86 ? 13.755 -2.755 -12.913 1.00 84.25 86 ASN A C 1
ATOM 686 O O . ASN A 1 86 ? 14.661 -2.999 -13.701 1.00 84.25 86 ASN A O 1
ATOM 690 N N . TYR A 1 87 ? 13.952 -2.708 -11.594 1.00 83.12 87 TYR A N 1
ATOM 691 C CA . TYR A 1 87 ? 15.253 -2.953 -10.970 1.00 83.12 87 TYR A CA 1
ATOM 692 C C . TYR A 1 87 ? 15.425 -4.406 -10.506 1.00 83.12 87 TYR A C 1
ATOM 694 O O . TYR A 1 87 ? 16.549 -4.894 -10.396 1.00 83.12 87 TYR A O 1
ATOM 702 N N . PHE A 1 88 ? 14.324 -5.106 -10.226 1.00 77.75 88 PHE A N 1
ATOM 703 C CA . PHE A 1 88 ? 14.3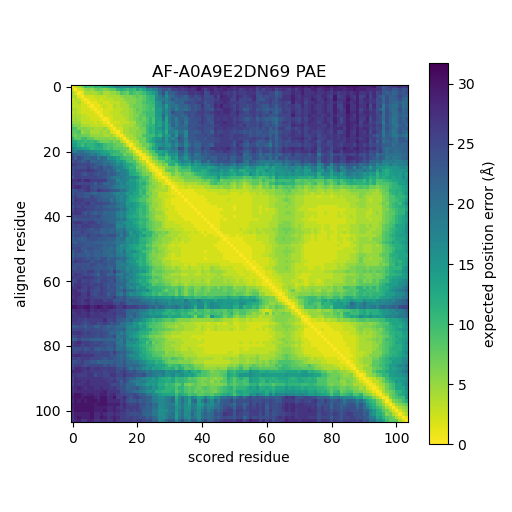39 -6.450 -9.659 1.00 77.75 88 PHE A CA 1
ATOM 704 C C . PHE A 1 88 ? 13.663 -7.471 -10.586 1.00 77.75 88 PHE A C 1
ATOM 706 O O . PHE A 1 88 ? 12.517 -7.854 -10.369 1.00 77.75 88 PHE A O 1
ATOM 713 N N . ASP A 1 89 ? 14.407 -7.982 -11.569 1.00 70.62 89 ASP A N 1
ATOM 714 C CA . ASP A 1 89 ? 13.900 -8.970 -12.541 1.00 70.62 89 ASP A CA 1
ATOM 715 C C . ASP A 1 89 ? 13.650 -10.372 -11.945 1.00 70.62 89 ASP A C 1
ATOM 717 O O . ASP A 1 89 ? 12.824 -11.131 -12.448 1.00 70.62 89 ASP A O 1
ATOM 721 N N . TYR A 1 90 ? 14.349 -10.734 -10.862 1.00 70.12 90 TYR A N 1
ATOM 722 C CA . TYR A 1 90 ? 14.329 -12.090 -10.282 1.00 70.12 90 TYR A CA 1
ATOM 723 C C . TYR A 1 90 ? 13.692 -12.167 -8.891 1.00 70.12 90 TYR A C 1
ATOM 725 O O . TYR A 1 90 ? 13.759 -13.206 -8.228 1.00 70.12 90 TYR A O 1
ATOM 733 N N . VAL A 1 91 ? 13.089 -11.079 -8.410 1.00 70.25 91 VAL A N 1
ATOM 734 C CA . VAL A 1 91 ? 12.468 -11.072 -7.084 1.00 70.25 91 VAL A CA 1
ATOM 735 C C . VAL A 1 91 ? 11.025 -11.536 -7.206 1.00 70.25 91 VAL A C 1
ATOM 737 O O . VAL A 1 91 ? 10.189 -10.880 -7.817 1.00 70.25 91 VAL A O 1
ATOM 740 N N . SER A 1 92 ? 10.725 -12.674 -6.583 1.00 71.75 92 SER A N 1
ATOM 741 C CA . SER A 1 92 ? 9.351 -13.114 -6.358 1.00 71.75 92 SER A CA 1
ATOM 74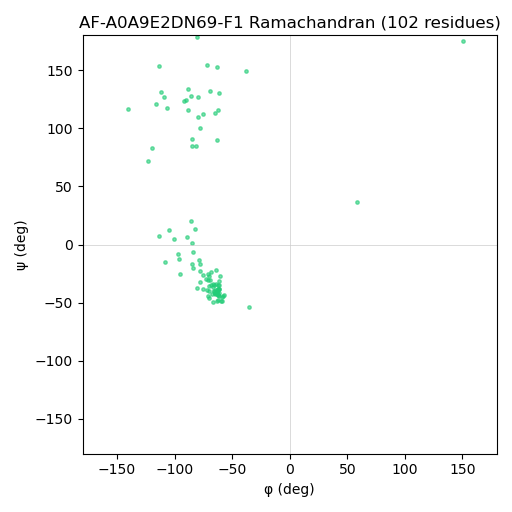2 C C . SER A 1 92 ? 9.026 -12.988 -4.877 1.00 71.75 92 SER A C 1
ATOM 744 O O . SER A 1 92 ? 9.752 -13.491 -4.017 1.00 71.75 92 SER A O 1
ATOM 746 N N . PHE A 1 93 ? 7.928 -12.305 -4.564 1.00 71.44 93 PHE A N 1
ATOM 747 C CA . PHE A 1 93 ? 7.413 -12.280 -3.204 1.00 71.44 93 PHE A CA 1
ATOM 748 C C . PHE A 1 93 ? 6.398 -13.398 -3.036 1.00 71.44 93 PHE A C 1
ATOM 750 O O . PHE A 1 93 ? 5.405 -13.483 -3.756 1.00 71.44 93 PHE A O 1
ATOM 757 N N . LYS A 1 94 ? 6.651 -14.264 -2.057 1.00 70.69 94 LYS A N 1
ATOM 758 C CA . LYS A 1 94 ? 5.690 -15.262 -1.609 1.00 70.69 94 LYS A CA 1
ATOM 759 C C . LYS A 1 94 ? 5.150 -14.819 -0.263 1.00 70.69 94 LYS A C 1
ATOM 761 O O . LYS A 1 94 ? 5.901 -14.741 0.709 1.00 70.69 94 LYS A O 1
ATOM 766 N N . ASP A 1 95 ? 3.851 -14.560 -0.197 1.00 66.31 95 ASP A N 1
ATOM 767 C CA . ASP A 1 95 ? 3.195 -14.345 1.086 1.00 66.31 95 ASP A CA 1
ATOM 768 C C . ASP A 1 95 ? 3.255 -15.645 1.909 1.00 66.31 95 ASP A C 1
ATOM 770 O O . ASP A 1 95 ? 2.702 -16.683 1.536 1.00 66.31 95 ASP A O 1
ATOM 774 N N . THR A 1 96 ? 4.002 -15.604 3.012 1.00 65.31 96 THR A N 1
ATOM 775 C CA . THR A 1 96 ? 4.262 -16.754 3.889 1.00 65.31 96 THR A CA 1
ATOM 776 C C . THR A 1 96 ? 3.330 -16.802 5.100 1.00 65.31 96 THR A C 1
ATOM 778 O O . THR A 1 96 ? 3.316 -17.812 5.808 1.00 65.31 96 THR A O 1
ATOM 781 N N . ARG A 1 97 ? 2.508 -15.770 5.354 1.00 55.31 97 ARG A N 1
ATOM 782 C CA . ARG A 1 97 ? 1.671 -15.687 6.566 1.00 55.31 97 ARG A CA 1
ATOM 783 C C . ARG A 1 97 ? 0.181 -15.530 6.255 1.00 55.31 97 ARG A C 1
ATOM 785 O O . ARG A 1 97 ? -0.445 -14.542 6.606 1.00 55.31 97 ARG A O 1
ATOM 792 N N . ARG A 1 98 ? -0.434 -16.617 5.772 1.00 56.16 98 ARG A N 1
ATOM 793 C CA . ARG A 1 98 ? -1.903 -16.829 5.815 1.00 56.16 98 ARG A CA 1
ATOM 794 C C . ARG A 1 98 ? -2.374 -17.847 6.867 1.00 56.16 98 ARG A C 1
ATOM 796 O O . ARG A 1 98 ? -3.527 -18.270 6.839 1.00 56.16 98 ARG A O 1
ATOM 803 N N . ILE A 1 99 ? -1.513 -18.258 7.804 1.00 47.94 99 ILE A N 1
ATOM 804 C CA . ILE A 1 99 ? -1.790 -19.398 8.707 1.00 47.94 99 ILE A CA 1
ATOM 805 C C . ILE A 1 99 ? -2.615 -19.007 9.952 1.00 47.94 99 ILE A C 1
ATOM 807 O O . ILE A 1 99 ? -3.220 -19.873 10.574 1.00 47.94 99 ILE A O 1
ATOM 811 N N . VAL A 1 100 ? -2.717 -17.720 10.309 1.00 49.22 100 VAL A N 1
ATOM 812 C CA . VAL A 1 100 ? -3.441 -17.318 11.538 1.00 49.22 100 VAL A CA 1
ATOM 813 C C . VAL A 1 100 ? -4.961 -17.196 11.324 1.00 49.22 100 VAL A C 1
ATOM 815 O O . VAL A 1 100 ? -5.715 -17.331 12.275 1.00 49.22 100 VAL A O 1
ATOM 818 N N . SER A 1 101 ? -5.435 -17.035 10.080 1.00 47.19 101 SER A N 1
ATOM 819 C CA . SER A 1 101 ? -6.870 -16.847 9.767 1.00 47.19 101 SER A CA 1
ATOM 820 C C . SER A 1 101 ? -7.541 -18.055 9.085 1.00 47.19 101 SER A C 1
ATOM 822 O O . SER A 1 101 ? -8.766 -18.141 9.056 1.00 47.19 101 SER A O 1
ATOM 824 N N . LYS A 1 102 ? -6.768 -19.017 8.557 1.00 43.50 102 LYS A N 1
ATOM 825 C CA . LYS A 1 102 ? -7.305 -20.208 7.866 1.00 43.50 102 LYS A CA 1
ATOM 826 C C . LYS A 1 102 ? -7.342 -21.490 8.709 1.00 43.50 102 LYS A C 1
ATOM 828 O O . LYS A 1 102 ? -7.715 -22.527 8.174 1.00 43.50 102 LYS A O 1
ATOM 833 N N . LYS A 1 103 ? -6.992 -21.449 9.999 1.00 36.50 103 LYS A N 1
ATOM 834 C CA . LYS A 1 103 ? -7.287 -22.560 10.918 1.00 36.50 103 LYS A CA 1
ATOM 835 C C . LYS A 1 103 ? -8.740 -22.451 11.391 1.00 36.50 103 LYS A C 1
ATOM 837 O O . LYS A 1 103 ? -9.010 -21.861 12.433 1.00 36.50 103 LYS A O 1
ATOM 842 N N . LYS A 1 104 ? -9.653 -22.988 10.586 1.00 37.19 104 LYS A N 1
ATOM 843 C CA . LYS A 1 104 ? -10.873 -23.626 11.086 1.00 37.19 104 LYS A CA 1
ATOM 844 C C . LYS A 1 104 ? -10.672 -25.127 10.992 1.00 37.19 104 LYS A C 1
ATOM 846 O O . LYS A 1 104 ? -10.089 -25.548 9.968 1.00 37.19 104 LYS A O 1
#

Solvent-accessible surface area (backbone atoms only — not comparable to full-atom values): 6580 Å² total; per-residue (Å²): 111,76,68,61,54,52,54,52,53,52,54,54,59,53,57,66,63,69,66,71,71,82,68,80,87,84,61,93,69,57,91,61,51,70,57,51,51,54,41,53,51,18,54,68,70,37,36,51,67,61,38,55,75,70,50,55,84,83,40,72,42,70,42,91,89,48,92,74,31,70,69,34,42,44,69,48,53,46,50,49,32,50,50,47,48,77,72,42,89,84,68,79,85,74,91,84,81,64,70,88,78,65,77,122

Foldseek 3Di:
DVVVVVVVVVVVVVVVVVPPPPDDDDDLDDPCPVLVVQLVVCLQQLVLVSNLVSDDQADFQFDPPDPRGTCDTSVSVNVVSVVCCVVCVPDGDDDPPPPPNPPD

pLDDT: mean 77.03, std 13.26, range [36.5, 93.5]

Mean predicted aligned error: 13.28 Å

Nearest PDB structures (foldseek):
  5ig5-assembly1_F-2  TM=5.716E-01  e=4.436E-01  Nematostella vectensis
  3e99-assembly1_A  TM=6.408E-01  e=1.906E+00  Burkholderia mallei ATCC 23344
  3gwr-assembly1_A  TM=6.809E-01  e=2.305E+00  Thiobacillus denitrificans ATCC 25259
  8uso-assembly1_C  TM=4.667E-01  e=1.679E+00  Homo sapiens
  6yxy-assembly1_BW  TM=1.421E-01  e=5.966E+00  Trypanosoma bruc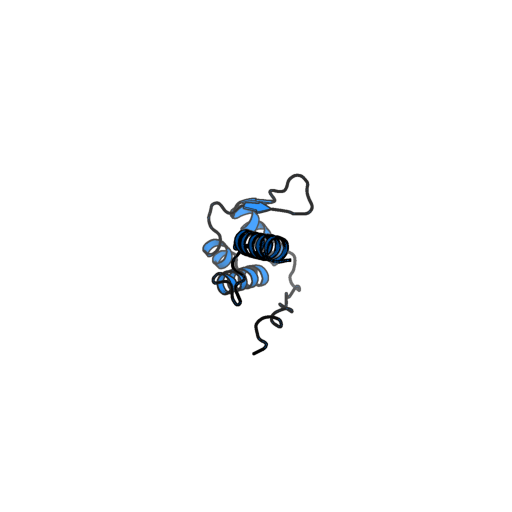ei brucei

Sequence (104 aa):
MKKITFILIALITFSVSAQKKKNGVVYDKHPGIDLIDSFHDAITKGDVEKASLILHDDVTWYDGNSKNKEFGKKNGVLNNIKWFKNYFDYVSFKDTRRIVSKKK